Protein AF-A0A564SB81-F1 (afdb_monomer_lite)

Radius of gyration: 15.16 Å; chains: 1; bounding box: 42×30×37 Å

Foldseek 3Di:
DAEEEEAEAADQDCLFLLNLLSVLLQVLQVVLVYRYDYHYCHPPDQDDDPPPPPQPQALDDPSVSSVLVVCVVCLPPPDDEAEDEEEEEELAPDPVNCVRNLVNVQVSQVSRPRYDHPYYQYHYNPNDTNCNVVVVVSSVVSSVNSNVD

InterPro domains:
  IPR005025 NADPH-dependent FMN reductase-like domain [PF03358] (4-50)
  IPR029039 Flavoprotein-like superfamily [G3DSA:3.40.50.360] (2-60)
  IPR029039 Flavoprotein-like superfamily [G3DSA:3.40.50.360] (61-149)
  IPR029039 Flavoprotein-like superfamily [SSF52218] (1-149)
  IPR051796 Iron-sulfur flavoprotein SsuE-like [PTHR43278] (4-61)

pLDDT: mean 87.82, std 11.39, range [50.41, 97.94]

Structure (mmCIF, N/CA/C/O backbone):
data_AF-A0A564SB81-F1
#
_entry.id   AF-A0A564SB81-F1
#
loop_
_atom_site.group_PDB
_atom_site.id
_atom_site.type_symbol
_atom_site.label_atom_id
_atom_site.label_alt_id
_atom_site.label_comp_id
_atom_site.label_asym_id
_atom_site.label_entity_id
_atom_site.label_seq_id
_atom_site.pdbx_PDB_ins_code
_atom_site.Cartn_x
_atom_site.Cartn_y
_atom_site.Cartn_z
_atom_site.occupancy
_atom_site.B_iso_or_equiv
_atom_site.auth_seq_id
_atom_site.auth_comp_id
_atom_site.auth_asym_id
_atom_site.auth_atom_id
_atom_site.pdbx_PDB_model_num
ATOM 1 N N . MET A 1 1 ? 1.420 6.053 21.468 1.00 81.31 1 MET A N 1
ATOM 2 C CA . MET A 1 1 ? 0.667 4.810 21.761 1.00 81.31 1 MET A CA 1
ATOM 3 C C . MET A 1 1 ? 1.052 3.767 20.729 1.00 81.31 1 MET A C 1
ATOM 5 O O . MET A 1 1 ? 1.231 4.142 19.577 1.00 81.31 1 MET A O 1
ATOM 9 N N . ALA A 1 2 ? 1.187 2.499 21.120 1.00 88.75 2 ALA A N 1
ATOM 10 C CA . ALA A 1 2 ? 1.429 1.413 20.172 1.00 88.75 2 ALA A CA 1
ATOM 11 C C . ALA A 1 2 ? 0.189 1.202 19.283 1.00 88.75 2 ALA A C 1
ATOM 13 O O . ALA A 1 2 ? -0.928 1.124 19.797 1.00 88.75 2 ALA A O 1
ATOM 14 N N . LYS A 1 3 ? 0.382 1.139 17.961 1.00 93.31 3 LYS A N 1
ATOM 15 C CA . LYS A 1 3 ? -0.664 0.845 16.973 1.00 93.31 3 LYS A CA 1
ATOM 16 C C . LYS A 1 3 ? -0.503 -0.577 16.440 1.00 93.31 3 LYS A C 1
ATOM 18 O O . LYS A 1 3 ? 0.580 -1.151 16.532 1.00 93.31 3 LYS A O 1
ATOM 23 N N . LYS A 1 4 ? -1.578 -1.109 15.855 1.00 96.06 4 LYS A N 1
ATOM 24 C CA . LYS A 1 4 ? -1.547 -2.319 15.027 1.00 96.06 4 LYS A CA 1
ATOM 25 C C . LYS A 1 4 ? -1.386 -1.913 13.567 1.00 96.06 4 LYS A C 1
ATOM 27 O O . LYS A 1 4 ? -2.221 -1.172 13.050 1.00 96.06 4 LYS A O 1
ATOM 32 N N . VAL A 1 5 ? -0.328 -2.384 12.922 1.00 95.88 5 VAL A N 1
ATOM 33 C CA . VAL A 1 5 ? 0.035 -2.046 11.545 1.00 95.88 5 VAL A CA 1
ATOM 34 C C . VAL A 1 5 ? 0.048 -3.323 10.715 1.00 95.88 5 VAL A C 1
ATOM 36 O O . VAL A 1 5 ? 0.826 -4.235 10.979 1.00 95.88 5 VAL A O 1
ATOM 39 N N . LEU A 1 6 ? -0.793 -3.373 9.684 1.00 96.12 6 LEU A N 1
ATOM 40 C CA . LEU A 1 6 ? -0.809 -4.458 8.708 1.00 96.12 6 LEU A CA 1
ATOM 41 C C . LEU A 1 6 ? -0.251 -3.947 7.378 1.00 96.12 6 LEU A C 1
ATOM 43 O O . LEU A 1 6 ? -0.845 -3.079 6.741 1.00 96.12 6 LEU A O 1
ATOM 47 N N . ILE A 1 7 ? 0.875 -4.507 6.946 1.00 95.38 7 ILE A N 1
ATOM 48 C CA . ILE A 1 7 ? 1.483 -4.231 5.644 1.00 95.38 7 ILE A CA 1
ATOM 49 C C . ILE A 1 7 ? 1.177 -5.415 4.730 1.00 95.38 7 ILE A C 1
ATOM 51 O O . ILE A 1 7 ? 1.591 -6.540 5.002 1.00 95.38 7 ILE A O 1
ATOM 55 N N . ILE A 1 8 ? 0.465 -5.171 3.629 1.00 93.62 8 ILE A N 1
ATOM 56 C CA . ILE A 1 8 ? 0.099 -6.216 2.666 1.00 93.62 8 ILE A CA 1
ATOM 57 C C . ILE A 1 8 ? 0.935 -6.050 1.396 1.00 93.62 8 ILE A C 1
ATOM 59 O O . ILE A 1 8 ? 0.739 -5.117 0.622 1.00 93.62 8 ILE A O 1
ATOM 63 N N . SER A 1 9 ? 1.862 -6.978 1.160 1.00 91.38 9 SER A N 1
ATOM 64 C CA . SER A 1 9 ? 2.666 -7.017 -0.065 1.00 91.38 9 SER A CA 1
ATOM 65 C C . SER A 1 9 ? 1.907 -7.763 -1.163 1.00 91.38 9 SER A C 1
ATOM 67 O O . SER A 1 9 ? 1.661 -8.968 -1.072 1.00 91.38 9 SER A O 1
ATOM 69 N N . THR A 1 10 ? 1.548 -7.047 -2.227 1.00 87.56 10 THR A N 1
ATOM 70 C CA . THR A 1 10 ? 0.841 -7.574 -3.411 1.00 87.56 10 THR A CA 1
ATOM 71 C C . THR A 1 10 ? 1.796 -7.965 -4.544 1.00 87.56 10 THR A C 1
ATOM 73 O O . THR A 1 10 ? 1.361 -8.366 -5.623 1.00 87.56 10 THR A O 1
ATOM 76 N N . SER A 1 11 ? 3.110 -7.851 -4.319 1.00 82.19 11 SER A N 1
ATOM 77 C CA . SER A 1 11 ? 4.130 -8.143 -5.326 1.00 82.19 11 SER A CA 1
ATOM 78 C C . SER A 1 11 ? 4.130 -9.617 -5.732 1.00 82.19 11 SER A C 1
ATOM 80 O O . SER A 1 11 ? 4.260 -10.507 -4.895 1.00 82.19 11 SER A O 1
ATOM 82 N N . PHE A 1 12 ? 4.090 -9.875 -7.044 1.00 71.19 12 PHE A N 1
ATOM 83 C CA . PHE A 1 12 ? 4.226 -11.224 -7.615 1.00 71.19 12 PHE A CA 1
ATOM 84 C C . PHE A 1 12 ? 5.564 -11.889 -7.260 1.00 71.19 12 PHE A C 1
ATOM 86 O O . PHE A 1 12 ? 5.650 -13.106 -7.092 1.00 71.19 12 PHE A O 1
ATOM 93 N N . ARG A 1 13 ? 6.629 -11.084 -7.176 1.00 78.31 13 ARG A N 1
ATOM 94 C CA . ARG A 1 13 ? 7.996 -11.547 -6.936 1.00 78.31 13 ARG A CA 1
ATOM 95 C C . ARG A 1 13 ? 8.376 -11.284 -5.486 1.00 78.31 13 ARG A C 1
ATOM 97 O O . ARG A 1 13 ? 8.353 -10.144 -5.036 1.00 78.31 13 ARG A O 1
ATOM 104 N N . GLY A 1 14 ? 8.751 -12.343 -4.775 1.00 75.94 14 GLY A N 1
ATOM 105 C CA . GLY A 1 14 ? 9.369 -12.198 -3.456 1.00 75.94 14 GLY A CA 1
ATOM 106 C C . GLY A 1 14 ? 10.733 -11.533 -3.617 1.00 75.94 14 GLY A C 1
ATOM 107 O O . GLY A 1 14 ? 11.470 -11.914 -4.525 1.00 75.94 14 GLY A O 1
ATOM 108 N N . GLY A 1 15 ? 11.034 -10.540 -2.780 1.00 84.81 15 GLY A N 1
ATOM 109 C CA . GLY A 1 15 ? 12.243 -9.727 -2.914 1.00 84.81 15 GLY A CA 1
ATOM 110 C C . GLY A 1 15 ? 12.157 -8.609 -3.955 1.00 84.81 15 GLY A C 1
ATOM 111 O O . GLY A 1 15 ? 13.170 -7.965 -4.193 1.00 84.81 15 GLY A O 1
ATOM 112 N N . SER A 1 16 ? 10.983 -8.352 -4.553 1.00 88.38 16 SER A N 1
ATOM 113 C CA . SER A 1 16 ? 10.790 -7.211 -5.459 1.00 88.38 16 SER A CA 1
ATOM 114 C C . SER A 1 16 ? 11.150 -5.875 -4.800 1.00 88.38 16 SER A C 1
ATOM 116 O O . SER A 1 16 ? 11.184 -5.755 -3.579 1.00 88.38 16 SER A O 1
ATOM 118 N N . ASN A 1 17 ? 11.315 -4.831 -5.611 1.00 93.12 17 ASN A N 1
ATOM 119 C CA . ASN A 1 17 ? 11.585 -3.479 -5.122 1.00 93.12 17 ASN A CA 1
ATOM 120 C C . ASN A 1 17 ? 10.529 -3.000 -4.112 1.00 93.12 17 ASN A C 1
ATOM 122 O O . ASN A 1 17 ? 10.875 -2.586 -3.010 1.00 93.12 17 ASN A O 1
ATOM 126 N N . SER A 1 18 ? 9.239 -3.159 -4.424 1.00 89.44 18 SER A N 1
ATOM 127 C CA . SER A 1 18 ? 8.161 -2.838 -3.480 1.00 89.44 18 SER A CA 1
ATOM 128 C C . SER A 1 18 ? 8.160 -3.729 -2.229 1.00 89.44 18 SER A C 1
ATOM 130 O O . SER A 1 18 ? 7.829 -3.246 -1.152 1.00 89.44 18 SER A O 1
ATOM 132 N N . ASP A 1 19 ? 8.541 -5.008 -2.332 1.00 92.12 19 ASP A N 1
ATOM 133 C CA . ASP A 1 19 ? 8.681 -5.905 -1.173 1.00 92.12 19 ASP A CA 1
ATOM 134 C C . ASP A 1 19 ? 9.851 -5.488 -0.263 1.00 92.12 19 ASP A C 1
ATOM 136 O O . ASP A 1 19 ? 9.736 -5.545 0.960 1.00 92.12 19 ASP A O 1
ATOM 140 N N . ILE A 1 20 ? 10.958 -5.014 -0.843 1.00 95.88 20 ILE A N 1
ATOM 141 C CA . ILE A 1 20 ? 12.099 -4.446 -0.111 1.00 95.88 20 ILE A CA 1
ATOM 142 C C . ILE A 1 20 ? 11.666 -3.178 0.637 1.00 95.88 20 ILE A C 1
ATOM 144 O O . ILE A 1 20 ? 11.900 -3.079 1.841 1.00 95.88 20 ILE A O 1
ATOM 148 N N . LEU A 1 21 ? 10.967 -2.251 -0.030 1.00 96.00 21 LEU A N 1
ATOM 149 C CA . LEU A 1 21 ? 10.448 -1.043 0.625 1.00 96.00 21 LEU A CA 1
ATOM 150 C C . LEU A 1 21 ? 9.435 -1.373 1.732 1.00 96.00 21 LEU A C 1
ATOM 152 O O . LEU A 1 21 ? 9.464 -0.760 2.797 1.00 96.00 21 LEU A O 1
ATOM 156 N N . ALA A 1 22 ? 8.566 -2.366 1.519 1.00 95.88 22 ALA A N 1
ATOM 157 C CA . ALA A 1 22 ? 7.612 -2.820 2.530 1.00 95.88 22 ALA A CA 1
ATOM 158 C C . ALA A 1 22 ? 8.317 -3.367 3.783 1.00 95.88 22 ALA A C 1
ATOM 160 O O . ALA A 1 22 ? 7.894 -3.080 4.902 1.00 95.88 22 ALA A O 1
ATOM 161 N N . LYS A 1 23 ? 9.414 -4.116 3.609 1.00 96.31 23 LYS A N 1
ATOM 162 C CA . LYS A 1 23 ? 10.244 -4.614 4.717 1.00 96.31 23 LYS A CA 1
ATOM 163 C C . LYS A 1 23 ? 10.944 -3.485 5.468 1.00 96.31 23 LYS A C 1
ATOM 165 O O . LYS A 1 23 ? 10.979 -3.526 6.696 1.00 96.31 23 LYS A O 1
ATOM 170 N N . GLU A 1 24 ? 11.450 -2.476 4.761 1.00 97.94 24 GLU A N 1
ATOM 171 C CA . GLU A 1 24 ? 12.098 -1.329 5.406 1.00 97.94 24 GLU A CA 1
ATOM 172 C C . GLU A 1 24 ? 11.090 -0.477 6.195 1.00 97.94 24 GLU A C 1
ATOM 174 O O . GLU A 1 24 ? 11.354 -0.094 7.335 1.00 97.94 24 GLU A O 1
ATOM 179 N N . CYS A 1 25 ? 9.886 -0.272 5.652 1.00 97.25 25 CYS A N 1
ATOM 180 C CA . CYS A 1 25 ? 8.781 0.352 6.382 1.00 97.25 25 CYS A CA 1
ATOM 181 C C . CYS A 1 25 ? 8.397 -0.466 7.629 1.00 97.25 25 CYS A C 1
ATOM 183 O O . CYS A 1 25 ? 8.288 0.080 8.728 1.00 97.25 25 CYS A O 1
ATOM 185 N N . ALA A 1 26 ? 8.276 -1.793 7.496 1.00 97.38 26 ALA A N 1
ATOM 186 C CA . ALA A 1 26 ? 7.979 -2.677 8.622 1.00 97.38 26 ALA A CA 1
ATOM 187 C C . ALA A 1 26 ? 9.038 -2.580 9.731 1.00 97.38 26 ALA A C 1
ATOM 189 O O . ALA A 1 26 ? 8.698 -2.602 10.914 1.00 97.38 26 ALA A O 1
ATOM 190 N N . LYS A 1 27 ? 10.317 -2.465 9.359 1.00 97.69 27 LYS A N 1
ATOM 191 C CA . LYS A 1 27 ? 11.421 -2.257 10.299 1.00 97.69 27 LYS A CA 1
ATOM 192 C C . LYS A 1 27 ? 11.265 -0.933 11.051 1.00 97.69 27 LYS A C 1
ATOM 194 O O . LYS A 1 27 ? 11.275 -0.949 12.279 1.00 97.69 27 LYS A O 1
ATOM 199 N N . GLY A 1 28 ? 11.043 0.176 10.339 1.00 96.62 28 GLY A N 1
ATOM 200 C CA . GLY A 1 28 ? 10.821 1.489 10.955 1.00 96.62 28 GLY A CA 1
ATOM 201 C C . GLY A 1 28 ? 9.653 1.491 11.950 1.00 96.62 28 GLY A C 1
ATOM 202 O O . GLY A 1 28 ? 9.794 1.993 13.064 1.00 96.62 28 GLY A O 1
ATOM 203 N N . ALA A 1 29 ? 8.537 0.850 11.590 1.00 96.88 29 ALA A N 1
ATOM 204 C CA . ALA A 1 29 ? 7.348 0.747 12.441 1.00 96.88 29 ALA A CA 1
ATOM 205 C C . ALA A 1 29 ? 7.570 -0.110 13.698 1.00 96.88 29 ALA A C 1
ATOM 207 O O . ALA A 1 29 ? 7.113 0.243 14.786 1.00 96.88 29 ALA A O 1
ATOM 208 N N . LYS A 1 30 ? 8.315 -1.217 13.581 1.00 97.44 30 LYS A N 1
ATOM 209 C CA . LYS A 1 30 ? 8.690 -2.047 14.738 1.00 97.44 30 LYS A CA 1
ATOM 210 C C . LYS A 1 30 ? 9.588 -1.283 15.705 1.00 97.44 30 LYS A C 1
ATOM 212 O O . LYS A 1 30 ? 9.359 -1.315 16.909 1.00 97.44 30 LYS A O 1
ATOM 217 N N . GLU A 1 31 ? 10.572 -0.555 15.185 1.00 97.44 31 GLU A N 1
ATOM 218 C CA . GLU A 1 31 ? 11.464 0.279 15.999 1.00 97.44 31 GLU A CA 1
ATOM 219 C C . GLU A 1 31 ? 10.744 1.462 16.669 1.00 97.44 31 GLU A C 1
ATOM 221 O O . GLU A 1 31 ? 11.234 1.984 17.668 1.00 97.44 31 GLU A O 1
ATOM 226 N N . ALA A 1 32 ? 9.586 1.882 16.150 1.00 96.62 32 ALA A N 1
ATOM 227 C CA . ALA A 1 32 ? 8.712 2.874 16.778 1.00 96.62 32 ALA A CA 1
ATOM 228 C C . ALA A 1 32 ? 7.811 2.288 17.890 1.00 96.62 32 ALA A C 1
ATOM 230 O O . ALA A 1 32 ? 7.079 3.026 18.552 1.00 96.62 32 ALA A O 1
ATOM 231 N N . GLY A 1 33 ? 7.866 0.971 18.129 1.00 96.25 33 GLY A N 1
ATOM 232 C CA . GLY A 1 33 ? 7.104 0.294 19.180 1.00 96.25 33 GLY A CA 1
ATOM 233 C C . GLY A 1 33 ? 5.685 -0.116 18.772 1.00 96.25 33 GLY A C 1
ATOM 234 O O . GLY A 1 33 ? 4.807 -0.209 19.631 1.00 96.25 33 GLY A O 1
ATOM 235 N N . HIS A 1 34 ? 5.426 -0.325 17.479 1.00 97.44 34 HIS A N 1
ATOM 236 C CA . HIS A 1 34 ? 4.140 -0.830 16.986 1.00 97.44 34 HIS A CA 1
ATOM 237 C C . HIS A 1 34 ? 4.094 -2.358 16.891 1.00 97.44 34 HIS A C 1
ATOM 239 O O . HIS A 1 34 ? 5.119 -3.024 16.742 1.00 97.44 34 HIS A O 1
ATOM 245 N N . ASP A 1 35 ? 2.879 -2.902 16.924 1.00 96.62 35 ASP A N 1
ATOM 246 C CA . ASP A 1 35 ? 2.587 -4.294 16.583 1.00 96.62 35 ASP A CA 1
ATOM 247 C C . ASP A 1 35 ? 2.422 -4.394 15.059 1.00 96.62 35 ASP A C 1
ATOM 249 O O . ASP A 1 35 ? 1.489 -3.814 14.500 1.00 96.62 35 ASP A O 1
ATOM 253 N N . VAL A 1 36 ? 3.372 -5.042 14.375 1.00 97.50 36 VAL A N 1
ATOM 254 C CA . VAL A 1 36 ? 3.499 -4.994 12.907 1.00 97.50 36 VAL A CA 1
ATOM 255 C C . VAL A 1 36 ? 3.436 -6.388 12.291 1.00 97.50 36 VAL A C 1
ATOM 257 O O . VAL A 1 36 ? 4.336 -7.209 12.498 1.00 97.50 36 VAL A O 1
ATOM 260 N N . GLU A 1 37 ? 2.452 -6.600 11.419 1.00 97.44 37 GLU A N 1
ATOM 261 C CA . GLU A 1 37 ? 2.319 -7.786 10.574 1.00 97.44 37 GLU A CA 1
ATOM 262 C C . GLU A 1 37 ? 2.637 -7.441 9.109 1.00 97.44 37 GLU A C 1
ATOM 264 O O . GLU A 1 37 ? 2.066 -6.514 8.537 1.00 97.44 37 GLU A O 1
ATOM 269 N N . LEU A 1 38 ? 3.549 -8.197 8.484 1.00 95.25 38 LEU A N 1
ATOM 270 C CA . LEU A 1 38 ? 3.828 -8.123 7.045 1.00 95.25 38 LEU A CA 1
ATOM 271 C C . LEU A 1 38 ? 3.286 -9.385 6.368 1.00 95.25 38 LEU A C 1
ATOM 273 O O . LEU A 1 38 ? 3.858 -10.466 6.506 1.00 95.25 38 LEU A O 1
ATOM 277 N N . LEU A 1 39 ? 2.209 -9.234 5.602 1.00 93.38 39 LEU A N 1
ATOM 278 C CA . LEU A 1 39 ? 1.537 -10.318 4.897 1.00 93.38 39 LEU A CA 1
ATOM 279 C C . LEU A 1 39 ? 1.839 -10.246 3.398 1.00 93.38 39 LEU A C 1
ATOM 281 O O . LEU A 1 39 ? 1.415 -9.320 2.710 1.00 93.38 39 LEU A O 1
ATOM 285 N N . SER A 1 40 ? 2.531 -11.249 2.854 1.00 89.38 40 SER A N 1
ATOM 286 C CA . SER A 1 40 ? 2.671 -11.389 1.399 1.00 89.38 40 SER A CA 1
ATOM 287 C C . SER A 1 40 ? 1.490 -12.153 0.809 1.00 89.38 40 SER A C 1
ATOM 289 O O . SER A 1 40 ? 1.112 -13.210 1.314 1.00 89.38 40 SER A O 1
ATOM 291 N N . LEU A 1 41 ? 0.936 -11.648 -0.294 1.00 87.31 41 LEU A N 1
ATOM 292 C CA . LEU A 1 41 ? -0.078 -12.353 -1.083 1.00 87.31 41 LEU A CA 1
ATOM 293 C C . LEU A 1 41 ? 0.522 -13.333 -2.101 1.00 87.31 41 LEU A C 1
ATOM 295 O O . LEU A 1 41 ? -0.215 -14.070 -2.755 1.00 87.31 41 LEU A O 1
ATOM 299 N N . LYS A 1 42 ? 1.852 -13.372 -2.241 1.00 83.69 42 LYS A N 1
ATOM 300 C CA . LYS A 1 42 ? 2.534 -14.311 -3.136 1.00 83.69 42 LYS A CA 1
ATOM 301 C C . LYS A 1 42 ? 2.179 -15.753 -2.760 1.00 83.69 42 LYS A C 1
ATOM 303 O O . LYS A 1 42 ? 2.342 -16.159 -1.614 1.00 83.69 42 LYS A O 1
ATOM 308 N N . GLY A 1 43 ? 1.742 -16.530 -3.750 1.00 77.44 43 GLY A N 1
ATOM 309 C CA . GLY A 1 43 ? 1.422 -17.951 -3.581 1.00 77.44 43 GLY A CA 1
ATOM 310 C C . GLY A 1 43 ? 0.127 -18.233 -2.815 1.00 77.44 43 GLY A C 1
ATOM 311 O O . GLY A 1 43 ? -0.170 -19.397 -2.568 1.00 77.44 43 GLY A O 1
ATOM 312 N N . LYS A 1 44 ? -0.650 -17.206 -2.443 1.00 81.69 44 LYS A N 1
ATOM 313 C CA . LYS A 1 44 ? -1.988 -17.399 -1.876 1.00 81.69 44 LYS A CA 1
ATOM 314 C C . LYS A 1 44 ? -3.001 -17.613 -2.997 1.00 81.69 44 LYS A C 1
ATOM 316 O O . LYS A 1 44 ? -2.963 -16.906 -4.003 1.00 81.69 44 LYS A O 1
ATOM 321 N N . ASP A 1 45 ? -3.916 -18.556 -2.794 1.00 76.75 45 ASP A N 1
ATOM 322 C CA . ASP A 1 45 ? -5.084 -18.707 -3.659 1.00 76.75 45 ASP A CA 1
ATOM 323 C C . ASP A 1 45 ? -6.091 -17.598 -3.336 1.00 76.75 45 ASP A C 1
ATOM 325 O O . ASP A 1 45 ? -6.672 -17.553 -2.249 1.00 76.75 45 ASP A O 1
ATOM 329 N N . ILE A 1 46 ? -6.247 -16.660 -4.269 1.00 72.75 46 ILE A N 1
ATOM 330 C CA . ILE A 1 46 ? -7.199 -15.559 -4.161 1.00 72.75 46 ILE A CA 1
ATOM 331 C C . ILE A 1 46 ? -8.171 -15.695 -5.327 1.00 72.75 46 ILE A C 1
ATOM 333 O O . ILE A 1 46 ? -7.818 -15.440 -6.479 1.00 72.75 46 ILE A O 1
ATOM 337 N N . LYS A 1 47 ? -9.403 -16.105 -5.012 1.00 70.19 47 LYS A N 1
ATOM 338 C CA . LYS A 1 47 ? -10.448 -16.347 -6.012 1.00 70.19 47 LYS A CA 1
ATOM 339 C C . LYS A 1 47 ? -10.752 -15.091 -6.833 1.00 70.19 47 LYS A C 1
ATOM 341 O O . LYS A 1 47 ? -10.662 -13.962 -6.346 1.00 70.19 47 LYS A O 1
ATOM 346 N N . TYR A 1 48 ? -11.111 -15.322 -8.091 1.00 57.19 48 TYR A N 1
ATOM 347 C CA . TYR A 1 48 ? -11.192 -14.304 -9.130 1.00 57.19 48 TYR A CA 1
ATOM 348 C C . TYR A 1 48 ? -12.417 -13.382 -9.017 1.00 57.19 48 TYR A C 1
ATOM 350 O O . TYR A 1 48 ? -13.407 -13.660 -8.341 1.00 57.19 48 TYR A O 1
ATOM 358 N N . CYS A 1 49 ? -12.30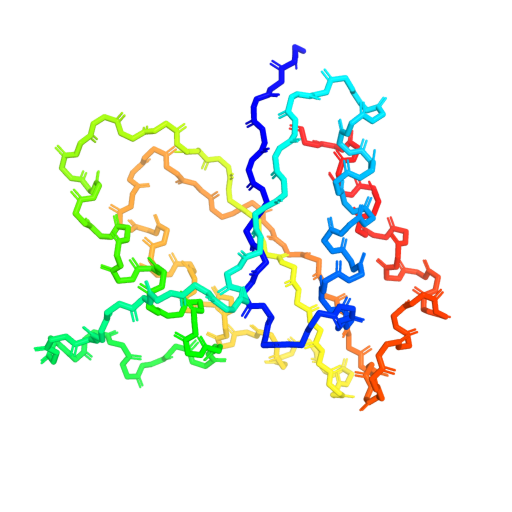6 -12.255 -9.718 1.00 53.62 49 CYS A N 1
ATOM 359 C CA . CYS A 1 49 ? -13.333 -11.235 -9.900 1.00 53.62 49 CYS A CA 1
ATOM 360 C C . CYS A 1 49 ? -14.619 -11.808 -10.530 1.00 53.62 49 CYS A C 1
ATOM 362 O O . CYS A 1 49 ? -14.551 -12.504 -11.537 1.00 53.62 49 CYS A O 1
ATOM 364 N N . ILE A 1 50 ? -15.791 -11.455 -9.988 1.00 64.38 50 ILE A N 1
ATOM 365 C CA . ILE A 1 50 ? -17.110 -11.920 -10.474 1.00 64.38 50 ILE A CA 1
ATOM 366 C C . ILE A 1 50 ? -17.751 -11.011 -11.541 1.00 64.38 50 ILE A C 1
ATOM 368 O O . ILE A 1 50 ? -18.922 -11.173 -11.862 1.00 64.38 50 ILE A O 1
ATOM 372 N N . GLY A 1 51 ? -17.018 -10.033 -12.078 1.00 53.22 51 GLY A N 1
ATOM 373 C CA . GLY A 1 51 ? -17.481 -9.259 -13.237 1.00 53.22 51 GLY A CA 1
ATOM 374 C C . GLY A 1 51 ? -18.422 -8.082 -12.9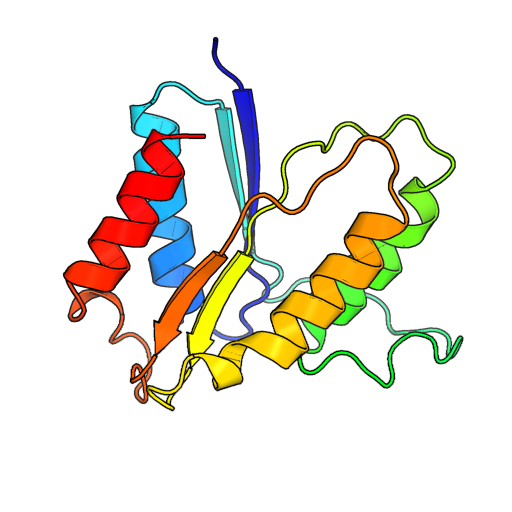48 1.00 53.22 51 GLY A C 1
ATOM 375 O O . GLY A 1 51 ? -19.238 -7.753 -13.797 1.00 53.22 51 GLY A O 1
ATOM 376 N N . CYS A 1 52 ? -18.295 -7.391 -11.805 1.00 60.38 52 CYS A N 1
ATOM 377 C CA . CYS A 1 52 ? -19.067 -6.162 -11.526 1.00 60.38 52 CYS A CA 1
ATOM 378 C C . CYS A 1 52 ? -18.556 -4.898 -12.253 1.00 60.38 52 CYS A C 1
ATOM 380 O O . CYS A 1 52 ? -19.173 -3.842 -12.158 1.00 60.38 52 CYS A O 1
ATOM 382 N N . LEU A 1 53 ? -17.418 -4.993 -12.954 1.00 50.41 53 LEU A N 1
ATOM 383 C CA . LEU A 1 53 ? -16.822 -3.959 -13.819 1.00 50.41 53 LEU A CA 1
ATOM 384 C C . LEU A 1 53 ? -16.360 -2.650 -13.150 1.00 50.41 53 LEU A C 1
ATOM 386 O O . LEU A 1 53 ? -15.762 -1.816 -13.829 1.00 50.41 53 LEU A O 1
ATOM 390 N N . SER A 1 54 ? -16.483 -2.493 -11.829 1.00 52.09 54 SER A N 1
ATOM 391 C CA . SER A 1 54 ? -15.906 -1.345 -11.100 1.00 52.09 54 SER A CA 1
ATOM 392 C C . SER A 1 54 ? -14.374 -1.256 -11.218 1.00 52.09 54 SER A C 1
ATOM 394 O O . SER A 1 54 ? -13.771 -0.238 -10.893 1.00 52.09 54 SER A O 1
ATOM 396 N N . CYS A 1 55 ? -13.727 -2.326 -11.698 1.00 55.31 55 CYS A N 1
ATOM 397 C CA . CYS A 1 55 ? -12.282 -2.488 -11.764 1.00 55.31 55 CYS A CA 1
ATOM 398 C C . CYS A 1 55 ? -11.570 -1.861 -12.965 1.00 55.31 55 CYS A C 1
ATOM 400 O O . CYS A 1 55 ? -10.345 -1.746 -12.933 1.00 55.31 55 CYS A O 1
ATOM 402 N N . GLN A 1 56 ? -12.293 -1.474 -14.016 1.00 52.03 56 GLN A N 1
ATOM 403 C CA . GLN A 1 56 ? -11.694 -1.177 -15.323 1.00 52.03 56 GLN A CA 1
ATOM 404 C C . GLN A 1 56 ? -10.906 0.149 -15.407 1.00 52.03 56 GLN A C 1
ATOM 406 O O . GLN A 1 56 ? -10.449 0.511 -16.486 1.00 52.03 56 GLN A O 1
ATOM 411 N N . ARG A 1 57 ? -10.706 0.879 -14.300 1.00 52.84 57 ARG A N 1
ATOM 412 C CA . ARG A 1 57 ? -10.112 2.233 -14.306 1.00 52.84 57 ARG A CA 1
ATOM 413 C C . ARG A 1 57 ? -8.796 2.385 -13.523 1.00 52.84 57 ARG A C 1
ATOM 415 O O . ARG A 1 57 ? -8.268 3.487 -13.458 1.00 52.84 57 ARG A O 1
ATOM 422 N N . ASN A 1 58 ? -8.239 1.315 -12.944 1.00 55.47 58 ASN A N 1
ATOM 423 C CA . ASN A 1 58 ? -7.427 1.474 -11.722 1.00 55.47 58 ASN A CA 1
ATOM 424 C C . ASN A 1 58 ? -5.893 1.421 -11.863 1.00 55.47 58 ASN A C 1
ATOM 426 O O . ASN A 1 58 ? -5.216 1.585 -10.856 1.00 55.47 58 ASN A O 1
ATOM 430 N N . GLY A 1 59 ? -5.322 1.177 -13.049 1.00 66.06 59 GLY A N 1
ATOM 431 C CA . GLY A 1 59 ? -3.870 1.314 -13.303 1.00 66.06 59 GLY A CA 1
ATOM 432 C C . GLY A 1 59 ? -2.900 0.609 -12.330 1.00 66.06 59 GLY A C 1
ATOM 433 O O . GLY A 1 59 ? -1.751 1.022 -12.238 1.00 66.06 59 GLY A O 1
ATOM 434 N N . MET A 1 60 ? -3.342 -0.420 -11.594 1.00 76.25 60 MET A N 1
ATOM 435 C CA . MET A 1 60 ? -2.595 -1.110 -10.526 1.00 76.25 60 MET A CA 1
ATOM 436 C C . MET A 1 60 ? -2.451 -2.614 -10.808 1.00 76.25 60 MET A C 1
ATOM 438 O O . MET A 1 60 ? -3.099 -3.150 -11.708 1.00 76.25 60 MET A O 1
ATOM 442 N N . CYS A 1 61 ? -1.633 -3.324 -10.020 1.00 73.75 61 CYS A N 1
ATOM 443 C CA . CYS A 1 61 ? -1.433 -4.763 -10.208 1.00 73.75 61 CYS A CA 1
ATOM 444 C C . CYS A 1 61 ? -2.693 -5.592 -9.883 1.00 73.75 61 CYS A C 1
ATOM 446 O O . CYS A 1 61 ? -3.505 -5.232 -9.025 1.00 73.75 61 CYS A O 1
ATOM 448 N N . GLY A 1 62 ? -2.829 -6.748 -10.542 1.00 73.44 62 GLY A N 1
ATOM 449 C CA . GLY A 1 62 ? -4.003 -7.617 -10.417 1.00 73.44 62 GLY A CA 1
ATOM 450 C C . GLY A 1 62 ? -4.290 -8.082 -8.986 1.00 73.44 62 GLY A C 1
ATOM 451 O O . GLY A 1 62 ? -5.442 -8.072 -8.573 1.00 73.44 62 GLY A O 1
ATOM 452 N N . GLN A 1 63 ? -3.277 -8.420 -8.184 1.00 75.69 63 GLN A N 1
ATOM 453 C CA . GLN A 1 63 ? -3.483 -8.865 -6.797 1.00 75.69 63 GLN A CA 1
ATOM 454 C C . GLN A 1 63 ? -3.930 -7.746 -5.887 1.00 75.69 63 GLN A C 1
ATOM 456 O O . GLN A 1 63 ? -4.765 -7.990 -5.022 1.00 75.69 63 GLN A O 1
ATOM 461 N N . MET A 1 64 ? -3.391 -6.536 -6.064 1.00 83.62 64 MET A N 1
ATOM 462 C CA . MET A 1 64 ? -3.909 -5.381 -5.343 1.00 83.62 64 MET A CA 1
ATOM 463 C C . MET A 1 64 ? -5.381 -5.219 -5.687 1.00 83.62 64 MET A C 1
ATOM 465 O O . MET A 1 64 ? -6.206 -5.108 -4.788 1.00 83.62 64 MET A O 1
ATOM 469 N N . LYS A 1 65 ? -5.739 -5.341 -6.966 1.00 81.00 65 LYS A N 1
ATOM 470 C CA . LYS A 1 65 ? -7.134 -5.211 -7.356 1.00 81.00 65 LYS A CA 1
ATOM 471 C C . LYS A 1 65 ? -8.039 -6.287 -6.754 1.00 81.00 65 LYS A C 1
ATOM 473 O O . LYS A 1 65 ? -9.095 -5.956 -6.217 1.00 81.00 65 LYS A O 1
ATOM 478 N N . THR A 1 66 ? -7.616 -7.548 -6.791 1.00 80.25 66 THR A N 1
ATOM 479 C CA . THR A 1 66 ? -8.369 -8.654 -6.190 1.00 80.25 66 THR A CA 1
ATOM 480 C C . THR A 1 66 ? -8.491 -8.492 -4.676 1.00 80.25 66 THR A C 1
ATOM 482 O O . THR A 1 66 ? -9.558 -8.753 -4.127 1.00 80.25 66 THR A O 1
ATOM 485 N N . LEU A 1 67 ? -7.439 -8.021 -3.997 1.00 86.12 67 LEU A N 1
ATOM 486 C CA . LEU A 1 67 ? -7.485 -7.691 -2.573 1.00 86.12 67 LEU A CA 1
ATOM 487 C C . LEU A 1 67 ? -8.560 -6.637 -2.297 1.00 86.12 67 LEU A C 1
ATOM 489 O O . LEU A 1 67 ? -9.438 -6.892 -1.477 1.00 86.12 67 LEU A O 1
ATOM 493 N N . LEU A 1 68 ? -8.531 -5.499 -3.001 1.00 88.38 68 LEU A N 1
ATOM 494 C CA . LEU A 1 68 ? -9.524 -4.434 -2.822 1.00 88.38 68 LEU A CA 1
ATOM 495 C C . LEU A 1 68 ? -10.947 -4.972 -3.031 1.00 88.38 68 LEU A C 1
ATOM 497 O O . LEU A 1 68 ? -11.816 -4.785 -2.181 1.00 88.38 68 LEU A O 1
ATOM 501 N N . ASP A 1 69 ? -11.164 -5.758 -4.091 1.00 83.69 69 ASP A N 1
ATOM 502 C CA . ASP A 1 69 ? -12.466 -6.373 -4.364 1.00 83.69 69 ASP A CA 1
ATOM 503 C C . ASP A 1 69 ? -12.932 -7.304 -3.240 1.00 83.69 69 ASP A C 1
ATOM 505 O O . ASP A 1 69 ? -14.140 -7.429 -3.006 1.00 83.69 69 ASP A O 1
ATOM 509 N N . ARG A 1 70 ? -11.996 -7.966 -2.547 1.00 84.12 70 ARG A N 1
ATOM 510 C CA . ARG A 1 70 ? -12.267 -8.876 -1.425 1.00 84.12 70 ARG A CA 1
ATOM 511 C C . ARG A 1 70 ? -12.411 -8.197 -0.081 1.00 84.12 70 ARG A C 1
ATOM 513 O O . ARG A 1 70 ? -13.056 -8.778 0.787 1.00 84.12 70 ARG A O 1
ATOM 520 N N . LEU A 1 71 ? -11.948 -6.963 0.042 1.00 88.31 71 LEU A N 1
ATOM 521 C CA . LEU A 1 71 ? -12.217 -6.116 1.194 1.00 88.31 71 LEU A CA 1
ATOM 522 C C . LEU A 1 71 ? -13.536 -5.335 1.062 1.00 88.31 71 LEU A C 1
ATOM 524 O O . LEU A 1 71 ? -14.058 -4.900 2.079 1.00 88.31 71 LEU A O 1
ATOM 528 N N . ASN A 1 72 ? -14.140 -5.220 -0.131 1.00 85.88 72 ASN A N 1
ATOM 529 C CA . ASN A 1 72 ? -15.431 -4.528 -0.314 1.00 85.88 72 ASN A CA 1
ATOM 530 C C . ASN A 1 72 ? -16.557 -4.982 0.638 1.00 85.88 72 ASN A C 1
ATOM 532 O O . ASN A 1 72 ? -17.258 -4.115 1.154 1.00 85.88 72 ASN A O 1
ATOM 536 N N . PRO A 1 73 ? -16.750 -6.285 0.941 1.00 86.44 73 PRO A N 1
ATOM 537 C CA . PRO A 1 73 ? -17.768 -6.711 1.905 1.00 86.44 73 PRO A CA 1
ATOM 538 C C . PRO A 1 73 ? -17.563 -6.170 3.328 1.00 86.44 73 PRO A C 1
ATOM 540 O O . PRO A 1 73 ? -18.496 -6.207 4.122 1.00 86.44 73 PRO A O 1
ATOM 543 N N . LEU A 1 74 ? -16.372 -5.654 3.662 1.00 87.88 74 LEU A N 1
ATOM 544 C CA . LEU A 1 74 ? -16.128 -4.998 4.947 1.00 87.88 74 LEU A CA 1
ATOM 545 C C . LEU A 1 74 ? -16.837 -3.646 5.065 1.00 87.88 74 LEU A C 1
ATOM 547 O O . LEU A 1 74 ? -16.958 -3.148 6.180 1.00 87.88 74 LEU A O 1
ATOM 551 N N . TYR A 1 75 ? -17.314 -3.062 3.960 1.00 84.12 75 TYR A N 1
ATOM 552 C CA . TYR A 1 75 ? -17.982 -1.758 3.942 1.00 84.12 75 TYR A CA 1
ATOM 553 C C . TYR A 1 75 ? -19.109 -1.660 4.979 1.00 84.12 75 TYR A C 1
ATOM 555 O O . TYR A 1 75 ? -19.179 -0.696 5.734 1.00 84.12 75 TYR A O 1
ATOM 563 N N . SER A 1 76 ? -19.945 -2.697 5.072 1.00 83.31 76 SER A N 1
ATOM 564 C CA . SER A 1 76 ? -21.081 -2.758 5.998 1.00 83.31 76 SER A CA 1
ATOM 565 C C . SER A 1 76 ? -20.719 -3.280 7.395 1.00 83.31 76 SER A C 1
ATOM 567 O O . SER A 1 76 ? -21.607 -3.571 8.192 1.00 83.31 76 SER A O 1
ATOM 569 N N . THR A 1 77 ? -19.432 -3.472 7.686 1.00 89.88 77 THR A N 1
ATOM 570 C CA . THR A 1 77 ? -18.943 -4.027 8.958 1.00 89.88 77 THR A CA 1
ATOM 571 C C . THR A 1 77 ? -18.297 -2.941 9.817 1.00 89.88 77 THR A C 1
ATOM 573 O O . THR A 1 77 ? -17.980 -1.855 9.333 1.00 89.88 77 THR A O 1
ATOM 576 N N . ASP A 1 78 ? -18.039 -3.224 11.096 1.00 91.62 78 ASP A N 1
ATOM 577 C CA . ASP A 1 78 ? -17.204 -2.345 11.923 1.00 91.62 78 ASP A CA 1
ATOM 578 C C . ASP A 1 78 ? -15.709 -2.603 11.675 1.00 91.62 78 ASP A C 1
ATOM 580 O O . ASP A 1 78 ? -14.9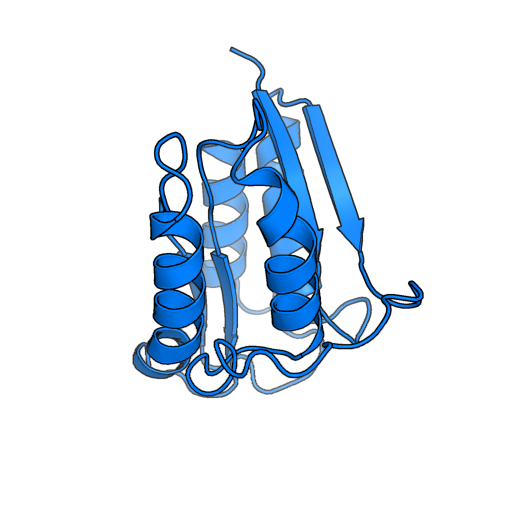82 -3.145 12.508 1.00 91.62 78 ASP A O 1
ATOM 584 N N . TYR A 1 79 ? -15.248 -2.258 10.473 1.00 92.69 79 TYR A N 1
ATOM 585 C CA . TYR A 1 79 ? -13.857 -2.444 10.078 1.00 92.69 79 TYR A CA 1
ATOM 586 C C . TYR A 1 79 ? -12.892 -1.603 10.933 1.00 92.69 79 TYR A C 1
ATOM 588 O O . TYR A 1 79 ? -13.173 -0.478 11.367 1.00 92.69 79 TYR A O 1
ATOM 596 N N . SER A 1 80 ? -11.704 -2.158 11.181 1.00 92.75 80 SER A N 1
ATOM 597 C CA . SER A 1 80 ? -10.723 -1.550 12.088 1.00 92.75 80 SER A CA 1
ATOM 598 C C . SER A 1 80 ? -9.697 -0.651 11.396 1.00 92.75 80 SER A C 1
ATOM 600 O O . SER A 1 80 ? -9.104 0.185 12.072 1.00 92.75 80 SER A O 1
ATOM 602 N N . PHE A 1 81 ? -9.481 -0.783 10.083 1.00 94.19 81 PHE A N 1
ATOM 603 C CA . PHE A 1 81 ? -8.494 0.032 9.365 1.00 94.19 81 PHE A CA 1
ATOM 604 C C . PHE A 1 81 ? -8.933 1.499 9.275 1.00 94.19 81 PHE A C 1
ATOM 606 O O . PHE A 1 81 ? -10.115 1.787 9.095 1.00 94.19 81 PHE A O 1
ATOM 613 N N . ARG A 1 82 ? -7.971 2.418 9.429 1.00 95.31 82 ARG A N 1
ATOM 614 C CA . ARG A 1 82 ? -8.203 3.872 9.462 1.00 95.31 82 ARG A CA 1
ATOM 615 C C . ARG A 1 82 ? -7.242 4.580 8.523 1.00 95.31 82 ARG A C 1
ATOM 617 O O . ARG A 1 82 ? -7.637 5.090 7.485 1.00 95.31 82 ARG A O 1
ATOM 624 N N . ASP A 1 83 ? -5.961 4.523 8.841 1.00 97.12 83 ASP A N 1
ATOM 625 C CA . ASP A 1 83 ? -4.936 5.181 8.047 1.00 97.12 83 ASP A CA 1
ATOM 626 C C . ASP A 1 83 ? -4.388 4.204 7.005 1.00 97.12 83 ASP A C 1
ATOM 628 O O . ASP A 1 83 ? -3.920 3.116 7.343 1.00 97.12 83 ASP A O 1
ATOM 632 N N . ILE A 1 84 ? -4.476 4.581 5.732 1.00 96.94 84 ILE A N 1
ATOM 633 C CA . ILE A 1 84 ? -4.026 3.766 4.603 1.00 96.94 84 ILE A CA 1
ATOM 634 C C . ILE A 1 84 ? -2.879 4.491 3.913 1.00 96.94 84 ILE A C 1
ATOM 636 O O . ILE A 1 84 ? -2.931 5.701 3.709 1.00 96.94 84 ILE A O 1
ATOM 640 N N . TYR A 1 85 ? -1.850 3.742 3.531 1.00 97.06 85 TYR A N 1
ATOM 641 C CA . TYR A 1 85 ? -0.678 4.256 2.832 1.00 97.06 85 TYR A CA 1
ATOM 642 C C . TYR A 1 85 ? -0.354 3.360 1.642 1.00 97.06 85 TYR A C 1
ATOM 644 O O . TYR A 1 85 ? -0.581 2.150 1.685 1.00 97.06 85 TYR A O 1
ATOM 652 N N . MET A 1 86 ? 0.212 3.948 0.592 1.00 95.44 86 MET A N 1
ATOM 653 C CA . MET A 1 86 ? 0.684 3.214 -0.578 1.00 95.44 86 MET A CA 1
ATOM 654 C C . MET A 1 86 ? 2.214 3.160 -0.605 1.00 95.44 86 MET A C 1
ATOM 656 O O . MET A 1 86 ? 2.883 4.147 -0.321 1.00 95.44 86 MET A O 1
ATOM 660 N N . ILE A 1 87 ? 2.785 2.017 -0.984 1.00 95.62 87 ILE A N 1
ATOM 661 C CA . ILE A 1 87 ? 4.214 1.890 -1.298 1.00 95.62 87 ILE A CA 1
ATOM 662 C C . ILE A 1 87 ? 4.319 1.343 -2.716 1.00 95.62 87 ILE A C 1
ATOM 664 O O . ILE A 1 87 ? 3.801 0.262 -3.005 1.00 95.62 87 ILE A O 1
ATOM 668 N N . ALA A 1 88 ? 4.969 2.086 -3.606 1.00 93.06 88 ALA A N 1
ATOM 669 C CA . ALA A 1 88 ? 5.020 1.758 -5.023 1.00 93.06 88 ALA A CA 1
ATOM 670 C C . ALA A 1 88 ? 6.390 2.059 -5.634 1.00 93.06 88 ALA A C 1
ATOM 672 O O . ALA A 1 88 ? 7.088 2.981 -5.221 1.00 93.06 88 ALA A O 1
ATOM 673 N N . THR A 1 89 ? 6.761 1.275 -6.646 1.00 92.00 89 THR A N 1
ATOM 674 C CA . THR A 1 89 ? 7.968 1.497 -7.451 1.00 92.00 89 THR A CA 1
ATOM 675 C C . THR A 1 89 ? 7.617 1.438 -8.932 1.00 92.00 89 THR A C 1
ATOM 677 O O . THR A 1 89 ? 6.681 0.725 -9.301 1.00 92.00 89 THR A O 1
ATOM 680 N N . ALA A 1 90 ? 8.334 2.204 -9.749 1.00 89.38 90 ALA A N 1
ATOM 681 C CA . ALA A 1 90 ? 8.164 2.273 -11.197 1.00 89.38 90 ALA A CA 1
ATOM 682 C C . ALA A 1 90 ? 9.536 2.340 -11.883 1.00 89.38 90 ALA A C 1
ATOM 684 O O . ALA A 1 90 ? 10.511 2.797 -11.280 1.00 89.38 90 ALA A O 1
ATOM 685 N N . ALA A 1 91 ? 9.607 1.870 -13.130 1.00 85.31 91 ALA A N 1
ATOM 686 C CA . ALA A 1 91 ? 10.819 1.985 -13.941 1.00 85.31 91 ALA A CA 1
ATOM 687 C C . ALA A 1 91 ? 11.017 3.434 -14.412 1.00 85.31 91 ALA A C 1
ATOM 689 O O . ALA A 1 91 ? 12.135 3.931 -14.480 1.00 85.31 91 ALA A O 1
ATOM 690 N N . GLU A 1 92 ? 9.919 4.132 -14.685 1.00 87.38 92 GLU A N 1
ATOM 691 C CA . GLU A 1 92 ? 9.890 5.544 -15.024 1.00 87.38 92 GLU A CA 1
ATOM 692 C C . GLU A 1 92 ? 10.182 6.419 -13.793 1.00 87.38 92 GLU A C 1
ATOM 694 O O . GLU A 1 92 ? 9.812 6.089 -12.665 1.00 87.38 92 GLU A O 1
ATOM 699 N N . ASN A 1 93 ? 10.853 7.554 -14.009 1.00 86.31 93 ASN A N 1
ATOM 700 C CA . ASN A 1 93 ? 11.154 8.539 -12.960 1.00 86.31 93 ASN A CA 1
ATOM 701 C C . ASN A 1 93 ? 10.025 9.555 -12.723 1.00 86.31 93 ASN A C 1
ATOM 703 O O . ASN A 1 93 ? 10.079 10.308 -11.755 1.00 86.31 93 ASN A O 1
ATOM 707 N N . ASP A 1 94 ? 9.035 9.605 -13.612 1.00 87.50 94 ASP A N 1
ATOM 708 C CA . ASP A 1 94 ? 7.954 10.587 -13.568 1.00 87.50 94 ASP A CA 1
ATOM 709 C C . ASP A 1 94 ? 6.959 10.273 -12.436 1.00 87.50 94 ASP A C 1
ATOM 711 O O . ASP A 1 94 ? 6.537 9.127 -12.269 1.00 87.50 94 ASP A O 1
ATOM 715 N N . GLU A 1 95 ? 6.555 11.281 -11.657 1.00 82.06 95 GLU A N 1
ATOM 716 C CA . GLU A 1 95 ? 5.594 11.103 -10.559 1.00 82.06 95 GLU A CA 1
ATOM 717 C C . GLU A 1 95 ? 4.210 10.646 -11.051 1.00 82.06 95 GLU A C 1
ATOM 719 O O . GLU A 1 95 ? 3.532 9.872 -10.365 1.00 82.06 95 GLU A O 1
ATOM 724 N N . SER A 1 96 ? 3.828 11.024 -12.276 1.00 87.44 96 SER A N 1
ATOM 725 C CA . SER A 1 96 ? 2.581 10.590 -12.916 1.00 87.44 96 SER A CA 1
ATOM 726 C C . SER A 1 96 ? 2.507 9.073 -13.118 1.00 87.44 96 SER A C 1
ATOM 728 O O . SER A 1 96 ? 1.410 8.515 -13.223 1.00 87.44 96 SER A O 1
ATOM 730 N N . ALA A 1 97 ? 3.648 8.366 -13.071 1.00 87.56 97 ALA A N 1
ATOM 731 C CA . ALA A 1 97 ? 3.699 6.905 -13.122 1.00 87.56 97 ALA A CA 1
ATOM 732 C C . ALA A 1 97 ? 2.892 6.246 -11.986 1.00 87.56 97 ALA A C 1
ATOM 734 O O . ALA A 1 97 ? 2.404 5.124 -12.138 1.00 87.56 97 ALA A O 1
ATOM 735 N N . PHE A 1 98 ? 2.700 6.943 -10.861 1.00 90.50 98 PHE A N 1
ATOM 736 C CA . PHE A 1 98 ? 1.967 6.432 -9.701 1.00 90.50 98 PHE A CA 1
ATOM 737 C C . PHE A 1 98 ? 0.503 6.881 -9.650 1.00 90.50 98 PHE A C 1
ATOM 739 O O . PHE A 1 98 ? -0.300 6.231 -8.978 1.00 90.50 98 PHE A O 1
ATOM 746 N N . GLU A 1 99 ? 0.130 7.946 -10.366 1.00 90.38 99 GLU A N 1
ATOM 747 C CA . GLU A 1 99 ? -1.174 8.610 -10.231 1.00 90.38 99 GLU A CA 1
ATOM 748 C C . GLU A 1 99 ? -2.350 7.672 -10.475 1.00 90.38 99 GLU A C 1
ATOM 750 O O . GLU A 1 99 ? -3.295 7.643 -9.691 1.00 90.38 99 GLU A O 1
ATOM 755 N N . LYS A 1 100 ? -2.306 6.861 -11.537 1.00 87.75 100 LYS A N 1
ATOM 756 C CA . LYS A 1 100 ? -3.420 5.955 -11.860 1.00 87.75 100 LYS A CA 1
ATOM 757 C C . LYS A 1 100 ? -3.652 4.930 -10.750 1.00 87.75 100 LYS A C 1
ATOM 759 O O . LYS A 1 100 ? -4.797 4.694 -10.367 1.00 87.75 100 LYS A O 1
ATOM 764 N N . ALA A 1 101 ? -2.574 4.352 -10.220 1.00 87.06 101 ALA A N 1
ATOM 765 C CA . ALA A 1 101 ? -2.648 3.373 -9.143 1.00 87.06 101 ALA A CA 1
ATOM 766 C C . ALA A 1 101 ? -3.074 4.021 -7.816 1.00 87.06 101 ALA A C 1
ATOM 768 O O . ALA A 1 101 ? -3.907 3.460 -7.102 1.00 87.06 101 ALA A O 1
ATOM 769 N N . TYR A 1 102 ? -2.553 5.214 -7.518 1.00 92.75 102 TYR A N 1
ATOM 770 C CA . TYR A 1 102 ? -2.911 5.983 -6.330 1.00 92.75 102 TYR A CA 1
ATOM 771 C C . TYR A 1 102 ? -4.383 6.405 -6.357 1.00 92.75 102 TYR A C 1
ATOM 773 O O . TYR A 1 102 ? -5.108 6.134 -5.407 1.00 92.75 102 TYR A O 1
ATOM 781 N N . ASN A 1 103 ? -4.865 6.955 -7.475 1.00 91.44 103 ASN A N 1
ATOM 782 C CA . ASN A 1 103 ? -6.266 7.340 -7.661 1.00 91.44 103 ASN A CA 1
ATOM 783 C C . ASN A 1 103 ? -7.205 6.127 -7.614 1.00 91.44 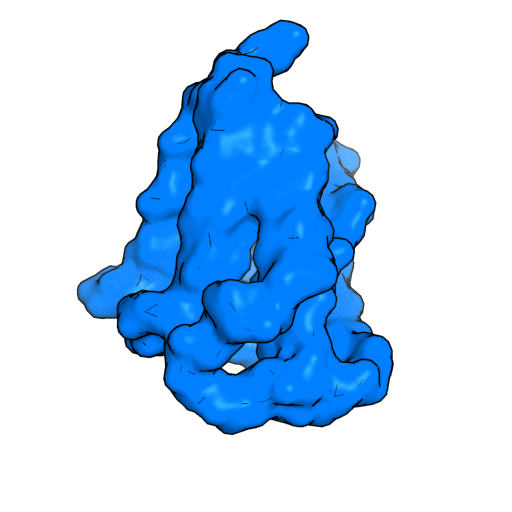103 ASN A C 1
ATOM 785 O O . ASN A 1 103 ? -8.292 6.201 -7.045 1.00 91.44 103 ASN A O 1
ATOM 789 N N . GLY A 1 104 ? -6.780 4.985 -8.165 1.00 89.12 104 GLY A N 1
ATOM 790 C CA . GLY A 1 104 ? -7.526 3.733 -8.053 1.00 89.12 104 GLY A CA 1
ATOM 791 C C . GLY A 1 104 ? -7.650 3.235 -6.607 1.00 89.12 104 GLY A C 1
ATOM 792 O O . GLY A 1 104 ? -8.693 2.695 -6.242 1.00 89.12 104 GLY A O 1
ATOM 793 N N . LEU A 1 105 ? -6.608 3.411 -5.783 1.00 92.56 105 LEU A N 1
ATOM 794 C CA . LEU A 1 105 ? -6.662 3.113 -4.349 1.00 92.56 105 LEU A CA 1
ATOM 795 C C . LEU A 1 105 ? -7.524 4.138 -3.609 1.00 92.56 105 LEU A C 1
ATOM 797 O O . LEU A 1 105 ? -8.370 3.734 -2.819 1.00 92.56 105 LEU A O 1
ATOM 801 N N . GLN A 1 106 ? -7.354 5.431 -3.892 1.00 94.19 106 GLN A N 1
ATOM 802 C CA . GLN A 1 106 ? -8.138 6.516 -3.302 1.00 94.19 106 GLN A CA 1
ATOM 803 C C . GLN A 1 106 ? -9.634 6.272 -3.491 1.00 94.19 106 GLN A C 1
ATOM 805 O O . GLN A 1 106 ? -10.359 6.235 -2.507 1.00 94.19 106 GLN A O 1
ATOM 810 N N . GLY A 1 107 ? -10.078 5.971 -4.716 1.00 92.06 107 GLY A N 1
ATOM 811 C CA . GLY A 1 107 ? -11.492 5.703 -4.980 1.00 92.06 107 GLY A CA 1
ATOM 812 C C . GLY A 1 107 ? -12.051 4.500 -4.210 1.00 92.06 107 GLY A C 1
ATOM 813 O O . GLY A 1 107 ? -13.236 4.476 -3.899 1.00 92.06 107 GLY A O 1
ATOM 814 N N . TRP A 1 108 ? -11.217 3.510 -3.867 1.00 92.38 108 TRP A N 1
ATOM 815 C CA . TRP A 1 108 ? -11.620 2.430 -2.963 1.00 92.38 108 TRP A CA 1
ATOM 816 C C . TRP A 1 108 ? -11.683 2.902 -1.506 1.00 92.38 108 TRP A C 1
ATOM 818 O O . TRP A 1 108 ? -12.645 2.586 -0.813 1.00 92.38 108 TRP A O 1
ATOM 828 N N . VAL A 1 109 ? -10.688 3.668 -1.046 1.00 94.31 109 VAL A N 1
ATOM 829 C CA . VAL A 1 109 ? -10.650 4.228 0.315 1.00 94.31 109 VAL A CA 1
ATOM 830 C C . VAL A 1 109 ? -11.834 5.158 0.574 1.00 94.31 109 VAL A C 1
ATOM 832 O O . VAL A 1 109 ? -12.408 5.099 1.656 1.00 94.31 109 VAL A O 1
ATOM 835 N N . ASP A 1 110 ? -12.250 5.940 -0.421 1.00 92.62 110 ASP A N 1
ATOM 836 C CA . ASP A 1 110 ? -13.389 6.861 -0.336 1.00 92.62 110 ASP A CA 1
ATOM 837 C C . ASP A 1 110 ? -14.717 6.145 -0.042 1.00 92.62 110 ASP A C 1
ATOM 839 O O . ASP A 1 110 ? -15.650 6.755 0.478 1.00 92.62 110 ASP A O 1
ATOM 843 N N . CYS A 1 111 ? -14.818 4.839 -0.320 1.00 90.19 111 CYS A N 1
ATOM 844 C CA . CYS A 1 111 ? -15.979 4.042 0.074 1.00 90.19 111 CYS A CA 1
ATOM 845 C C . CYS A 1 111 ? -16.030 3.759 1.587 1.00 90.19 111 CYS A C 1
ATOM 847 O O . CYS A 1 111 ? -17.076 3.363 2.089 1.00 90.19 111 CYS A O 1
ATOM 849 N N . PHE A 1 112 ? -14.932 3.926 2.326 1.00 92.88 112 PHE A N 1
ATOM 850 C CA . PHE A 1 112 ? -14.827 3.591 3.746 1.00 92.88 112 PHE A CA 1
ATOM 851 C C . PHE A 1 112 ? -14.703 4.862 4.592 1.00 92.88 112 PHE A C 1
ATOM 853 O O . PHE A 1 112 ? -13.609 5.352 4.839 1.00 92.88 112 PHE A O 1
ATOM 860 N N . GLU A 1 113 ? -15.830 5.358 5.108 1.00 92.94 113 GLU A N 1
ATOM 861 C CA . GLU A 1 113 ? -15.945 6.639 5.836 1.00 92.94 113 GLU A CA 1
ATOM 862 C C . GLU A 1 113 ? -14.975 6.838 7.019 1.00 92.94 113 GLU A C 1
ATOM 864 O O . GLU A 1 113 ? -14.613 7.962 7.357 1.00 92.94 113 GLU A O 1
ATOM 869 N N . LYS A 1 114 ? -14.559 5.755 7.685 1.00 94.94 114 LYS A N 1
ATOM 870 C CA . LYS A 1 114 ? -13.627 5.779 8.824 1.00 94.94 114 LYS A CA 1
ATOM 871 C C . LYS A 1 114 ? -12.162 5.735 8.379 1.00 94.94 114 LYS A C 1
ATOM 873 O O . LYS A 1 114 ? -11.278 5.809 9.236 1.00 94.94 114 LYS A O 1
ATOM 878 N N . ALA A 1 115 ? -11.911 5.533 7.087 1.00 96.50 115 ALA A N 1
ATOM 879 C CA . ALA A 1 115 ? -10.591 5.385 6.509 1.00 96.50 115 ALA A CA 1
ATOM 880 C C . ALA A 1 115 ? -10.142 6.652 5.768 1.00 96.50 115 ALA A C 1
ATOM 882 O O . ALA A 1 115 ? -10.933 7.498 5.362 1.00 96.50 115 ALA A O 1
ATOM 883 N N . SER A 1 116 ? -8.833 6.816 5.611 1.00 97.44 116 SER A N 1
ATOM 884 C CA . SER A 1 116 ? -8.241 7.917 4.854 1.00 97.44 116 SER A CA 1
ATOM 885 C C . SER A 1 116 ? -6.930 7.477 4.225 1.00 97.44 116 SER A C 1
ATOM 887 O O . SER A 1 116 ? -6.089 6.869 4.893 1.00 97.44 116 SER A O 1
ATOM 889 N N . LEU A 1 117 ? -6.723 7.836 2.959 1.00 97.00 117 LEU A N 1
ATOM 890 C CA . LEU A 1 117 ? -5.444 7.649 2.288 1.00 97.00 117 LEU A CA 1
ATOM 891 C C . LEU A 1 117 ? -4.506 8.772 2.741 1.00 97.00 117 LEU A C 1
ATOM 893 O O . LEU A 1 117 ? -4.732 9.946 2.461 1.00 97.00 117 LEU A O 1
ATOM 897 N N . LYS A 1 118 ? -3.492 8.416 3.528 1.00 96.94 118 LYS A N 1
ATOM 898 C CA . LYS A 1 118 ? -2.599 9.361 4.210 1.00 96.94 118 LYS A CA 1
ATOM 899 C C . LYS A 1 118 ? -1.343 9.699 3.416 1.00 96.94 118 LYS A C 1
ATOM 901 O O . LYS A 1 118 ? -0.663 10.664 3.755 1.00 96.94 118 LYS A O 1
ATOM 906 N N . GLY A 1 119 ? -1.021 8.923 2.385 1.00 94.06 119 GLY A N 1
ATOM 907 C CA . GLY A 1 119 ? 0.072 9.242 1.475 1.00 94.06 119 GLY A CA 1
ATOM 908 C C . GLY A 1 119 ? 0.677 8.030 0.783 1.00 94.06 119 GLY A C 1
ATOM 909 O O . GLY A 1 119 ? 0.177 6.904 0.869 1.00 94.06 119 GLY A O 1
ATOM 910 N N . ILE A 1 120 ? 1.783 8.290 0.091 1.00 94.81 120 ILE A N 1
ATOM 911 C CA . ILE A 1 120 ? 2.515 7.319 -0.714 1.00 94.81 120 ILE A CA 1
ATOM 912 C C . ILE A 1 120 ? 4.024 7.441 -0.475 1.00 94.81 120 ILE A C 1
ATOM 914 O O . ILE A 1 120 ? 4.559 8.541 -0.352 1.00 94.81 120 ILE A O 1
ATOM 918 N N . VAL A 1 121 ? 4.718 6.304 -0.448 1.00 95.75 121 VAL A N 1
ATOM 919 C CA . VAL A 1 121 ? 6.162 6.225 -0.696 1.00 95.75 121 VAL A CA 1
ATOM 920 C C . VAL A 1 121 ? 6.357 5.698 -2.110 1.00 95.75 121 VAL A C 1
ATOM 922 O O . VAL A 1 121 ? 6.049 4.539 -2.398 1.00 95.75 121 VAL A O 1
ATOM 925 N N . SER A 1 122 ? 6.849 6.564 -2.990 1.00 94.06 122 SER A N 1
ATOM 926 C CA . SER A 1 122 ? 7.137 6.260 -4.389 1.00 94.06 122 SER A CA 1
ATOM 927 C C . SER A 1 122 ? 8.645 6.143 -4.637 1.00 94.06 122 SER 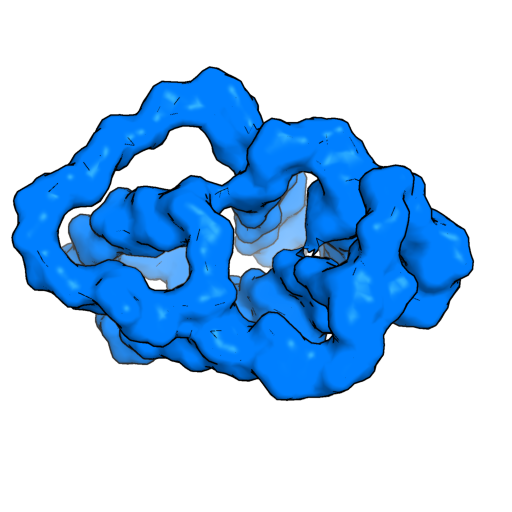A C 1
ATOM 929 O O . SER A 1 122 ? 9.447 6.916 -4.107 1.00 94.06 122 SER A O 1
ATOM 931 N N . GLY A 1 123 ? 9.029 5.161 -5.453 1.00 93.56 123 GLY A N 1
ATOM 932 C CA . GLY A 1 123 ? 10.383 4.990 -5.980 1.00 93.56 123 GLY A CA 1
ATOM 933 C C . GLY A 1 123 ? 10.362 4.866 -7.499 1.00 93.56 123 GLY A C 1
ATOM 934 O O . GLY A 1 123 ? 10.169 3.763 -8.010 1.00 93.56 123 GLY A O 1
ATOM 935 N N . GLY A 1 124 ? 10.509 5.990 -8.202 1.00 91.06 124 GLY A N 1
ATOM 936 C CA . GLY A 1 124 ? 10.699 6.020 -9.656 1.00 91.06 124 GLY A CA 1
ATOM 937 C C . GLY A 1 124 ? 12.144 5.705 -10.054 1.00 91.06 124 GLY A C 1
ATOM 938 O O . GLY A 1 124 ? 13.045 5.770 -9.213 1.00 91.06 124 GLY A O 1
ATOM 939 N N . GLY A 1 125 ? 12.359 5.332 -11.317 1.00 89.56 125 GLY A N 1
ATOM 940 C CA . GLY A 1 125 ? 13.694 5.008 -11.842 1.00 89.56 125 GLY A CA 1
ATOM 941 C C . GLY A 1 125 ? 14.267 3.688 -11.345 1.00 89.56 125 GLY A C 1
ATOM 942 O O . GLY A 1 125 ? 15.473 3.470 -11.438 1.00 89.56 125 GLY A O 1
ATOM 943 N N . ILE A 1 126 ? 13.430 2.827 -10.764 1.00 91.88 126 ILE A N 1
ATOM 944 C CA . ILE A 1 126 ? 13.835 1.530 -10.226 1.00 91.88 126 ILE A CA 1
ATOM 945 C C . ILE A 1 126 ? 13.466 0.456 -11.256 1.00 91.88 126 ILE A C 1
ATOM 947 O O . ILE A 1 126 ? 12.484 -0.277 -11.108 1.00 91.88 126 ILE A O 1
ATOM 951 N N . ASP A 1 127 ? 14.243 0.411 -12.335 1.00 84.94 127 ASP A N 1
ATOM 952 C CA . ASP A 1 127 ? 13.955 -0.328 -13.569 1.00 84.94 127 ASP A CA 1
ATOM 953 C C . ASP A 1 127 ? 14.394 -1.803 -13.551 1.00 84.94 127 ASP A C 1
ATOM 955 O O . ASP A 1 127 ? 13.821 -2.632 -14.263 1.00 84.94 127 ASP A O 1
ATOM 959 N N . ALA A 1 128 ? 15.351 -2.170 -12.696 1.00 86.62 128 ALA A N 1
ATOM 960 C CA . ALA A 1 128 ? 15.793 -3.550 -12.534 1.00 86.62 128 ALA A CA 1
ATOM 961 C C . ALA A 1 128 ? 15.230 -4.219 -11.272 1.00 86.62 128 ALA A C 1
ATOM 963 O O . ALA A 1 128 ? 14.764 -3.605 -10.309 1.00 86.62 128 ALA A O 1
ATOM 964 N N . ALA A 1 129 ? 15.238 -5.549 -11.281 1.00 84.12 129 ALA A N 1
ATOM 965 C CA . ALA A 1 129 ? 14.748 -6.344 -10.167 1.00 84.12 129 ALA A CA 1
ATOM 966 C C . ALA A 1 129 ? 15.665 -6.226 -8.944 1.00 84.12 129 ALA A C 1
ATOM 968 O O . ALA A 1 129 ? 16.871 -6.414 -9.060 1.00 84.12 129 ALA A O 1
ATOM 969 N N . ASN A 1 130 ? 15.064 -6.045 -7.768 1.00 89.62 130 ASN A N 1
ATOM 970 C CA . ASN A 1 130 ? 15.728 -6.136 -6.466 1.00 89.62 130 ASN A CA 1
ATOM 971 C C . ASN A 1 130 ? 16.812 -5.066 -6.232 1.00 89.62 130 ASN A C 1
ATOM 973 O O . ASN A 1 130 ? 17.683 -5.257 -5.386 1.00 89.62 130 ASN A O 1
ATOM 977 N N . ILE A 1 131 ? 16.759 -3.944 -6.954 1.00 94.50 131 ILE A N 1
ATOM 978 C CA . ILE A 1 131 ? 17.730 -2.854 -6.815 1.00 94.50 131 ILE A CA 1
ATOM 979 C C . ILE A 1 131 ? 17.284 -1.778 -5.824 1.00 94.50 131 ILE A C 1
ATOM 981 O O . ILE A 1 131 ? 18.083 -0.921 -5.498 1.00 94.50 131 ILE A O 1
ATOM 985 N N . ALA A 1 132 ? 16.057 -1.801 -5.287 1.00 93.75 132 ALA A N 1
ATOM 986 C CA . ALA A 1 132 ? 15.574 -0.739 -4.387 1.00 93.75 132 ALA A CA 1
ATOM 987 C C . ALA A 1 132 ? 16.543 -0.395 -3.236 1.00 93.75 132 ALA A C 1
ATOM 989 O O . ALA A 1 132 ? 16.664 0.770 -2.869 1.00 93.75 132 ALA A O 1
ATOM 990 N N . ALA A 1 133 ? 17.284 -1.382 -2.722 1.00 95.00 133 ALA A N 1
ATOM 991 C CA . ALA A 1 133 ? 18.286 -1.187 -1.677 1.00 95.00 133 ALA A CA 1
ATOM 992 C C . ALA A 1 133 ? 19.445 -0.246 -2.073 1.00 95.00 133 ALA A C 1
ATOM 994 O O . ALA A 1 133 ? 20.033 0.375 -1.190 1.00 95.00 133 ALA A O 1
ATOM 995 N N . SER A 1 134 ? 19.767 -0.099 -3.365 1.00 94.44 134 SER A N 1
ATOM 996 C CA . SER A 1 134 ? 20.765 0.873 -3.838 1.00 94.44 134 SER A CA 1
ATOM 997 C C . SER A 1 134 ? 20.214 2.298 -3.958 1.00 94.44 134 SER A C 1
ATOM 999 O O . SER A 1 134 ? 20.990 3.234 -4.132 1.00 94.44 134 SER A O 1
ATOM 1001 N N . HIS A 1 135 ? 18.897 2.496 -3.829 1.00 95.12 135 HIS A N 1
ATOM 1002 C CA . HIS A 1 135 ? 18.250 3.810 -3.869 1.00 95.12 135 HIS A CA 1
ATOM 1003 C C . HIS A 1 135 ? 18.042 4.337 -2.443 1.00 95.12 135 HIS A C 1
ATOM 1005 O O . HIS A 1 135 ? 16.936 4.302 -1.897 1.00 95.12 135 HIS A O 1
ATOM 1011 N N . VAL A 1 136 ? 19.130 4.823 -1.836 1.00 95.44 136 VAL A N 1
ATOM 1012 C CA . VAL A 1 136 ? 19.197 5.213 -0.413 1.00 95.44 136 VAL A CA 1
ATOM 1013 C C . VAL A 1 136 ? 18.089 6.191 -0.012 1.00 95.44 136 VAL A C 1
ATOM 1015 O O . VAL A 1 136 ? 17.481 6.023 1.044 1.00 95.44 136 VAL A O 1
ATOM 1018 N N . ASP A 1 137 ? 17.762 7.164 -0.863 1.00 94.56 137 ASP A N 1
ATOM 1019 C CA . ASP A 1 137 ? 16.718 8.150 -0.567 1.00 94.56 137 ASP A CA 1
ATOM 1020 C C . ASP A 1 137 ? 15.321 7.525 -0.486 1.00 94.56 137 ASP A C 1
ATOM 1022 O O . ASP A 1 137 ? 14.532 7.863 0.398 1.00 94.56 137 ASP A O 1
ATOM 1026 N N . VAL A 1 138 ? 15.012 6.578 -1.377 1.00 95.38 138 VAL A N 1
ATOM 1027 C CA . VAL A 1 138 ? 13.722 5.871 -1.390 1.00 95.38 138 VAL A CA 1
ATOM 1028 C C . VAL A 1 138 ? 13.628 4.925 -0.192 1.00 95.38 138 VAL A C 1
ATOM 1030 O O . VAL A 1 138 ? 12.601 4.893 0.487 1.00 95.38 138 VAL A O 1
ATOM 1033 N N . MET A 1 139 ? 14.719 4.218 0.125 1.00 97.69 139 MET A N 1
ATOM 1034 C CA . MET A 1 139 ? 14.816 3.379 1.324 1.00 97.69 139 MET A CA 1
ATOM 1035 C C . MET A 1 139 ? 14.599 4.201 2.597 1.00 97.69 139 MET A C 1
ATOM 1037 O O . MET A 1 139 ? 13.808 3.815 3.457 1.00 97.69 139 MET A O 1
ATOM 1041 N N . LYS A 1 140 ? 15.226 5.380 2.688 1.00 97.06 140 LYS A N 1
ATOM 1042 C CA . LYS A 1 140 ? 15.037 6.304 3.807 1.00 97.06 140 LYS A CA 1
ATOM 1043 C C . LYS A 1 140 ? 13.590 6.781 3.901 1.00 97.06 140 LYS A C 1
ATOM 1045 O O . LYS A 1 140 ? 13.028 6.749 4.988 1.00 97.06 140 LYS A O 1
ATOM 1050 N N . LYS A 1 141 ? 12.948 7.168 2.790 1.00 96.56 141 LYS A N 1
ATOM 1051 C CA . LYS A 1 141 ? 11.518 7.541 2.784 1.00 96.56 141 LYS A CA 1
ATOM 1052 C C . LYS A 1 141 ? 10.631 6.410 3.318 1.00 96.56 141 LYS A C 1
ATOM 1054 O O . LYS A 1 141 ? 9.740 6.678 4.118 1.00 96.56 141 LYS A O 1
ATOM 1059 N N . ALA A 1 142 ? 10.885 5.165 2.912 1.00 97.19 142 ALA A N 1
ATOM 1060 C CA . ALA A 1 142 ? 10.138 4.002 3.394 1.00 97.19 142 ALA A CA 1
ATOM 1061 C C . ALA A 1 142 ? 10.343 3.754 4.898 1.00 97.19 142 ALA A C 1
ATOM 1063 O O . ALA A 1 142 ? 9.367 3.569 5.625 1.00 97.19 142 ALA A O 1
ATOM 1064 N N . TYR A 1 143 ? 11.591 3.802 5.371 1.00 97.81 143 TYR A N 1
ATOM 1065 C CA . TYR A 1 143 ? 11.926 3.678 6.791 1.00 97.81 143 TYR A CA 1
ATOM 1066 C C . TYR A 1 143 ? 11.248 4.765 7.637 1.00 97.81 143 TYR A C 1
ATOM 1068 O O . TYR A 1 143 ? 10.587 4.473 8.634 1.00 97.81 143 TYR A O 1
ATOM 1076 N N . GLU A 1 144 ? 11.376 6.021 7.208 1.00 97.25 144 GLU A N 1
ATOM 1077 C CA . GLU A 1 144 ? 10.822 7.187 7.896 1.00 97.25 144 GLU A CA 1
ATOM 1078 C C . GLU A 1 144 ? 9.295 7.186 7.903 1.00 97.25 144 GLU A C 1
ATOM 1080 O O . GLU A 1 144 ? 8.696 7.625 8.882 1.00 97.25 144 GLU A O 1
ATOM 1085 N N . LEU A 1 145 ? 8.649 6.679 6.845 1.00 96.25 145 LEU A N 1
ATOM 1086 C CA . LEU A 1 145 ? 7.211 6.431 6.877 1.00 96.25 145 LEU A CA 1
ATOM 1087 C C . LEU A 1 145 ? 6.878 5.467 8.018 1.00 96.25 145 LEU A C 1
ATOM 1089 O O . LEU A 1 145 ? 6.052 5.805 8.857 1.00 96.25 145 LEU A O 1
ATOM 1093 N N . GLY A 1 146 ? 7.549 4.312 8.076 1.00 93.88 146 GLY A N 1
ATOM 1094 C CA . GLY A 1 146 ? 7.338 3.312 9.122 1.00 93.88 146 GLY A CA 1
ATOM 1095 C C . GLY A 1 146 ? 7.512 3.878 10.531 1.00 93.88 146 GLY A C 1
ATOM 1096 O O . GLY A 1 146 ? 6.674 3.648 11.396 1.00 93.88 146 GLY A O 1
ATOM 1097 N N . LYS A 1 147 ? 8.561 4.680 10.746 1.00 94.94 147 LYS A N 1
ATOM 1098 C CA . LYS A 1 147 ? 8.837 5.379 12.015 1.00 94.94 147 LYS A CA 1
ATOM 1099 C C . LYS A 1 147 ? 7.730 6.338 12.462 1.00 94.94 147 LYS A C 1
ATOM 1101 O O . LYS A 1 147 ?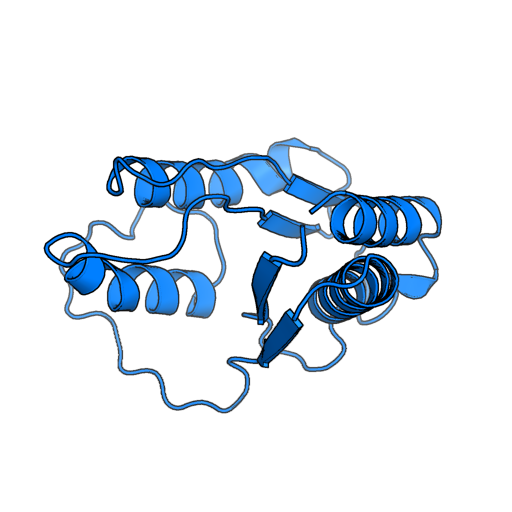 7.637 6.621 13.653 1.00 94.94 147 LYS A O 1
ATOM 1106 N N . LYS A 1 148 ? 6.965 6.893 11.519 1.00 93.12 148 LYS A N 1
ATOM 1107 C CA . LYS A 1 148 ? 5.957 7.941 11.752 1.00 93.12 148 LYS A CA 1
ATOM 1108 C C . LYS A 1 148 ? 4.524 7.414 11.841 1.00 93.12 148 LYS A C 1
ATOM 1110 O O . LYS A 1 148 ? 3.617 8.234 11.997 1.00 93.12 148 LYS A O 1
ATOM 1115 N N . LEU A 1 149 ? 4.318 6.105 11.669 1.00 89.56 149 LEU A N 1
ATOM 1116 C CA . LEU A 1 149 ? 2.994 5.488 11.783 1.00 89.56 149 LEU A CA 1
ATOM 1117 C C . LEU A 1 149 ? 2.403 5.676 13.183 1.00 89.56 149 LEU A C 1
ATOM 1119 O O . LEU A 1 149 ? 1.155 5.668 13.246 1.00 89.56 149 LEU A O 1
#

Secondary structure (DSSP, 8-state):
---EEEEEE--SSTT-HHHHHHHHHHHHHHHTT-EEEEEE-TT---PPP-S--TTTT--S-HHHHHHHHHHGGGGGS-----EEEEEEE-SS--THHHHHHHHHHHHHHTT-TT-EEEEEEEE-S--STT-GGG-HHHHHHHHHHHHT-

Organism: NCBI:txid40520

Sequence (149 aa):
MAKKVLIISTSFRGGSNSDILAKECAKGAKEAGHDVELLSLKGKDIKYCIGCLSCQRNGMCGQMKTLLDRLNPLYSTDYSFRDIYMIATAAENDESAFEKAYNGLQGWVDCFEKASLKGIVSGGGIDAANIAASHVDVMKKAYELGKKL